Protein AF-A0A976PJI6-F1 (afdb_monomer_lite)

Foldseek 3Di:
DDDDDPPPPPPVLPVVLVVQLVVLLCCVVPPDPVVSCVVPVLCVVVVVQLVVCCVPPVVPDDDPVVVVVVSSVSSSVSSCCSRVNPPDDPDD

pLDDT: mean 74.28, std 16.29, range [38.5, 90.62]

Structure (mmCIF, N/CA/C/O backbone):
data_AF-A0A976PJI6-F1
#
_entry.id   AF-A0A976PJI6-F1
#
loop_
_atom_site.group_PDB
_atom_site.id
_atom_site.type_symbol
_atom_site.label_atom_id
_atom_site.label_alt_id
_atom_site.label_comp_id
_atom_site.label_asym_id
_atom_site.label_entity_id
_atom_site.label_seq_id
_atom_site.pdbx_PDB_ins_code
_atom_site.Cartn_x
_atom_site.Cartn_y
_atom_site.Cartn_z
_atom_site.occupancy
_atom_site.B_iso_or_equiv
_atom_site.auth_seq_id
_atom_site.auth_comp_id
_atom_site.auth_asym_id
_atom_site.auth_atom_id
_atom_site.pdbx_PDB_model_num
ATOM 1 N N . MET A 1 1 ? -45.658 5.475 18.378 1.00 55.47 1 MET A N 1
ATOM 2 C CA . MET A 1 1 ? -44.763 4.316 18.140 1.00 55.47 1 MET A CA 1
ATOM 3 C C . MET A 1 1 ? -44.551 4.187 16.637 1.00 55.47 1 MET A C 1
ATOM 5 O O . MET A 1 1 ? -45.368 4.758 15.934 1.00 55.47 1 MET A O 1
ATOM 9 N N . THR A 1 2 ? -43.491 3.476 16.216 1.00 42.94 2 THR A N 1
ATOM 10 C CA . THR A 1 2 ? -42.961 3.240 14.842 1.00 42.94 2 THR A CA 1
ATOM 11 C C . THR A 1 2 ? -42.269 4.441 14.183 1.00 42.94 2 THR A C 1
ATOM 13 O O . THR A 1 2 ? -42.891 5.483 14.057 1.00 42.94 2 THR A O 1
ATOM 16 N N . GLN A 1 3 ? -41.017 4.405 13.710 1.00 38.50 3 GLN A N 1
ATOM 17 C CA . GLN A 1 3 ? -39.925 3.411 13.608 1.00 38.50 3 GLN A CA 1
ATOM 18 C C . GLN A 1 3 ? -38.701 4.212 13.074 1.00 38.50 3 GLN A C 1
ATOM 20 O O . GLN A 1 3 ? -38.924 5.047 12.199 1.00 38.50 3 GLN A O 1
ATOM 25 N N . PRO A 1 4 ? -37.445 4.029 13.525 1.00 48.34 4 PRO A N 1
ATOM 26 C CA . PRO A 1 4 ? -36.300 4.650 12.852 1.00 48.34 4 PRO A CA 1
ATOM 27 C C . PRO A 1 4 ? -35.879 3.842 11.610 1.00 48.34 4 PRO A C 1
ATOM 29 O O . PRO A 1 4 ? -35.758 2.618 11.656 1.00 48.34 4 PRO A O 1
ATOM 32 N N . THR A 1 5 ? -35.676 4.544 10.498 1.00 45.66 5 THR A N 1
ATOM 33 C CA . THR A 1 5 ? -35.173 4.062 9.203 1.00 45.66 5 THR A CA 1
ATOM 34 C C . THR A 1 5 ? -33.739 3.512 9.337 1.00 45.66 5 THR A C 1
ATOM 36 O O . THR A 1 5 ? -32.913 4.165 9.972 1.00 45.66 5 THR A O 1
ATOM 39 N N . PRO A 1 6 ? -33.378 2.369 8.718 1.00 50.47 6 PRO A N 1
ATOM 40 C CA . PRO A 1 6 ? -32.022 1.804 8.783 1.00 50.47 6 PRO A CA 1
ATOM 41 C C . PRO A 1 6 ? -31.016 2.462 7.813 1.00 50.47 6 PRO A C 1
ATOM 43 O O . PRO A 1 6 ? -29.985 1.881 7.488 1.00 50.47 6 PRO A O 1
ATOM 46 N N . GLU A 1 7 ? -31.283 3.680 7.338 1.00 45.44 7 GLU A N 1
ATOM 47 C CA . GLU A 1 7 ? -30.529 4.297 6.235 1.00 45.44 7 GLU A CA 1
ATOM 48 C C . GLU A 1 7 ? -29.268 5.067 6.678 1.00 45.44 7 GLU A C 1
ATOM 50 O O . GLU A 1 7 ? -28.564 5.644 5.857 1.00 45.44 7 GLU A O 1
ATOM 55 N N . GLN A 1 8 ? -28.933 5.055 7.973 1.00 40.81 8 GLN A N 1
ATOM 56 C CA . GLN A 1 8 ? -27.826 5.849 8.525 1.00 40.81 8 GLN A CA 1
ATOM 57 C C . GLN A 1 8 ? -26.518 5.073 8.768 1.00 40.81 8 GLN A C 1
ATOM 59 O O . GLN A 1 8 ? -25.549 5.654 9.250 1.00 40.81 8 GLN A O 1
ATOM 64 N N . SER A 1 9 ? -26.446 3.782 8.428 1.00 41.31 9 SER A N 1
ATOM 65 C CA . SER A 1 9 ? -25.289 2.936 8.783 1.00 41.31 9 SER A CA 1
ATOM 66 C C . SER A 1 9 ? -24.290 2.661 7.649 1.00 41.31 9 SER A C 1
ATOM 68 O O . SER A 1 9 ? -23.272 2.030 7.906 1.00 41.31 9 SER A O 1
ATOM 70 N N . ALA A 1 10 ? -24.527 3.129 6.416 1.00 44.78 10 ALA A N 1
ATOM 71 C CA . ALA A 1 10 ? -23.648 2.827 5.272 1.00 44.78 10 ALA A CA 1
ATOM 72 C C . ALA A 1 10 ? -22.693 3.969 4.860 1.00 44.78 10 ALA A C 1
ATOM 74 O O . ALA A 1 10 ? -21.655 3.708 4.253 1.00 44.78 10 ALA A O 1
ATOM 75 N N . VAL A 1 11 ? -23.001 5.225 5.208 1.00 43.97 11 VAL A N 1
ATOM 76 C CA . VAL A 1 11 ? -22.178 6.398 4.837 1.00 43.97 11 VAL A CA 1
ATOM 77 C C . VAL A 1 11 ? -20.896 6.481 5.674 1.00 43.97 11 VAL A C 1
ATOM 79 O O . VAL A 1 11 ? -19.819 6.716 5.134 1.00 43.97 11 VAL A O 1
ATOM 82 N N . GLY A 1 12 ? -20.963 6.141 6.966 1.00 47.69 12 GLY A N 1
ATOM 83 C CA . GLY A 1 12 ? -19.792 6.186 7.850 1.00 47.69 12 GLY A CA 1
ATOM 84 C C . GLY A 1 12 ? -18.680 5.194 7.487 1.00 47.69 12 GLY A C 1
ATOM 85 O O . GLY A 1 12 ? -17.520 5.451 7.771 1.00 47.69 12 GLY A O 1
ATOM 86 N N . SER A 1 13 ? -18.994 4.076 6.822 1.00 56.75 13 SER A N 1
ATOM 87 C CA . SER A 1 13 ? -17.999 3.040 6.506 1.00 56.75 13 SER A CA 1
ATOM 88 C C . SER A 1 13 ? -17.170 3.317 5.251 1.00 56.75 13 SER A C 1
ATOM 90 O O . SER A 1 13 ? -16.143 2.669 5.066 1.00 56.75 13 SER A O 1
ATOM 92 N N . THR A 1 14 ? -17.603 4.226 4.373 1.00 64.06 14 THR A N 1
ATOM 93 C CA . THR A 1 14 ? -16.866 4.547 3.136 1.00 64.06 14 THR A CA 1
ATOM 94 C C . THR A 1 14 ? -15.913 5.716 3.354 1.00 64.06 14 THR A C 1
ATOM 96 O O . THR A 1 14 ? -14.755 5.629 2.954 1.00 64.06 14 THR A O 1
ATOM 99 N N . GLU A 1 15 ? -16.358 6.764 4.050 1.00 74.19 15 GLU A N 1
ATOM 100 C CA . GLU A 1 15 ? -15.506 7.897 4.437 1.00 74.19 15 GLU A CA 1
ATOM 101 C C . GLU A 1 15 ? -14.392 7.472 5.403 1.00 74.19 15 GLU A C 1
ATOM 103 O O . GLU A 1 15 ? -13.241 7.856 5.206 1.00 74.19 15 GLU A O 1
ATOM 108 N N . ASP A 1 16 ? -14.690 6.589 6.363 1.00 80.50 16 ASP A N 1
ATOM 109 C CA . ASP A 1 16 ? -13.692 6.015 7.277 1.00 80.50 16 ASP A CA 1
ATOM 110 C C . ASP A 1 16 ? -12.627 5.193 6.527 1.00 80.50 16 ASP A C 1
ATOM 112 O O . ASP A 1 16 ? -11.424 5.373 6.727 1.00 80.50 16 ASP A O 1
ATOM 116 N N . LYS A 1 17 ? -13.048 4.371 5.555 1.00 82.19 17 LYS A N 1
ATOM 117 C CA . LYS A 1 17 ? -12.122 3.648 4.666 1.00 82.19 17 LYS A CA 1
ATOM 118 C C . LYS A 1 17 ? -11.305 4.597 3.798 1.00 82.19 17 LYS A C 1
ATOM 120 O O . LYS A 1 17 ? -10.121 4.356 3.587 1.00 82.19 17 LYS A O 1
ATOM 125 N N . GLN A 1 18 ? -11.896 5.676 3.299 1.00 84.12 18 GLN A N 1
ATOM 126 C CA . GLN A 1 18 ? -11.176 6.653 2.490 1.00 84.12 18 GLN A CA 1
ATOM 127 C C . GLN A 1 18 ? -10.126 7.409 3.297 1.00 84.12 18 GLN A C 1
ATOM 129 O O . GLN A 1 18 ? -9.005 7.583 2.811 1.00 84.12 18 GLN A O 1
ATOM 134 N N . GLN A 1 19 ? -10.449 7.800 4.526 1.00 87.06 19 GLN A N 1
ATOM 135 C CA . GLN A 1 19 ? -9.485 8.410 5.431 1.00 87.06 19 GLN A CA 1
ATOM 136 C C . GLN A 1 19 ? -8.359 7.424 5.760 1.00 87.06 19 GLN A C 1
ATOM 138 O O . GLN A 1 19 ? -7.188 7.743 5.559 1.00 87.06 19 GLN A O 1
ATOM 143 N N . LYS A 1 20 ? -8.705 6.182 6.121 1.00 86.69 20 LYS A N 1
ATOM 144 C CA . LYS A 1 20 ? -7.727 5.121 6.388 1.00 86.69 20 LYS A CA 1
ATOM 145 C C . LYS A 1 20 ? -6.822 4.849 5.184 1.00 86.69 20 LYS A C 1
ATOM 147 O O . LYS A 1 20 ? -5.619 4.674 5.346 1.00 86.69 20 LYS A O 1
ATOM 152 N N . TYR A 1 21 ? -7.373 4.846 3.971 1.00 88.75 21 TYR A N 1
ATOM 153 C CA . TYR A 1 21 ? -6.602 4.718 2.734 1.00 88.75 21 TYR A CA 1
ATOM 154 C C . TYR A 1 21 ? -5.579 5.840 2.576 1.00 88.75 21 TYR A C 1
ATOM 156 O O . TYR A 1 21 ? -4.430 5.555 2.246 1.00 88.75 21 TYR A O 1
ATOM 164 N N . GLN A 1 22 ? -5.969 7.094 2.814 1.00 89.06 22 GLN A N 1
ATOM 165 C CA . GLN A 1 22 ? -5.046 8.223 2.700 1.00 89.06 22 GLN A CA 1
ATOM 166 C C . GLN A 1 22 ? -3.945 8.165 3.759 1.00 89.06 22 GLN A C 1
ATOM 168 O O . GLN A 1 22 ? -2.783 8.336 3.408 1.00 89.06 22 GLN A O 1
ATOM 173 N N . GLU A 1 23 ? -4.285 7.862 5.013 1.00 90.62 23 GLU A N 1
ATOM 174 C CA . GLU A 1 23 ? -3.303 7.744 6.098 1.00 90.62 23 GLU A CA 1
ATOM 175 C C . GLU A 1 23 ? -2.299 6.612 5.843 1.00 90.62 23 GLU A C 1
ATOM 177 O O . GLU A 1 23 ? -1.088 6.798 5.971 1.00 90.62 23 GLU A O 1
ATOM 182 N N . LEU A 1 24 ? -2.786 5.444 5.414 1.00 90.44 24 LEU A N 1
ATOM 183 C CA . LEU A 1 24 ? -1.929 4.309 5.076 1.00 90.44 24 LEU A CA 1
ATOM 184 C C . LEU A 1 24 ? -1.066 4.590 3.850 1.00 90.44 24 LEU A C 1
ATOM 186 O O . LEU A 1 24 ? 0.094 4.195 3.838 1.00 90.44 24 LEU A O 1
ATOM 190 N N . LEU A 1 25 ? -1.608 5.254 2.826 1.00 89.50 25 LEU A N 1
ATOM 191 C CA . LEU A 1 25 ? -0.858 5.604 1.623 1.00 89.50 25 LEU A CA 1
ATOM 192 C C . LEU A 1 25 ? 0.238 6.623 1.930 1.00 89.50 25 LEU A C 1
ATOM 194 O O . LEU A 1 25 ? 1.365 6.447 1.471 1.00 89.50 25 LEU A O 1
ATOM 198 N N . ASP A 1 26 ? -0.081 7.654 2.709 1.00 90.19 26 ASP A N 1
ATOM 199 C CA . ASP A 1 26 ? 0.885 8.660 3.139 1.00 90.19 26 ASP A CA 1
ATOM 200 C C . ASP A 1 26 ? 2.019 8.017 3.938 1.00 90.19 26 ASP A C 1
ATOM 202 O O . ASP A 1 26 ? 3.183 8.142 3.558 1.00 90.19 26 ASP A O 1
ATOM 206 N N . SER A 1 27 ? 1.686 7.224 4.961 1.00 89.19 27 SER A N 1
ATOM 207 C CA . SER A 1 27 ? 2.698 6.534 5.763 1.00 89.19 27 SER A CA 1
ATOM 208 C C . SER A 1 27 ? 3.512 5.550 4.917 1.00 89.19 27 SER A C 1
ATOM 210 O O . SER A 1 27 ? 4.733 5.489 5.020 1.00 89.19 27 SER A O 1
ATOM 212 N N . PHE A 1 28 ? 2.873 4.833 3.993 1.00 88.31 28 PHE A N 1
ATOM 213 C CA . PHE A 1 28 ? 3.560 3.895 3.111 1.00 88.31 28 PHE A CA 1
ATOM 214 C C . PHE A 1 28 ? 4.585 4.563 2.181 1.00 88.31 28 PHE A C 1
ATOM 216 O O . PHE A 1 28 ? 5.640 3.979 1.923 1.00 88.31 28 PHE A O 1
ATOM 223 N N . MET A 1 29 ? 4.287 5.767 1.676 1.00 86.06 29 MET A N 1
ATOM 224 C CA . MET A 1 29 ? 5.154 6.487 0.736 1.00 86.06 29 MET A CA 1
ATOM 225 C C . MET A 1 29 ? 6.173 7.415 1.412 1.00 86.06 29 MET A C 1
ATOM 227 O O . MET A 1 29 ? 7.256 7.601 0.857 1.00 86.06 29 MET A O 1
ATOM 231 N N . ASN A 1 30 ? 5.836 8.002 2.565 1.00 87.12 30 ASN A N 1
ATOM 232 C CA . ASN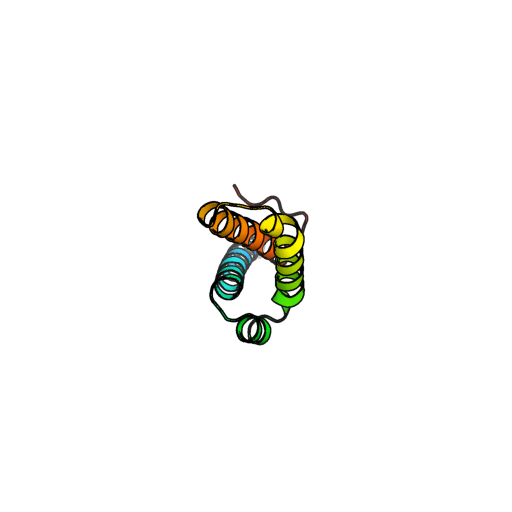 A 1 30 ? 6.622 9.061 3.206 1.00 87.12 30 ASN A CA 1
ATOM 233 C C . ASN A 1 30 ? 7.336 8.626 4.497 1.00 87.12 30 ASN A C 1
ATOM 235 O O . ASN A 1 30 ? 8.409 9.159 4.790 1.00 87.12 30 ASN A O 1
ATOM 239 N N . ASP A 1 31 ? 6.793 7.685 5.281 1.00 86.06 31 ASP A N 1
ATOM 240 C CA . ASP A 1 31 ? 7.482 7.186 6.479 1.00 86.06 31 ASP A CA 1
ATOM 241 C C . ASP A 1 31 ? 8.560 6.147 6.107 1.00 86.06 31 ASP A C 1
ATOM 243 O O . ASP A 1 31 ? 8.468 5.396 5.132 1.00 86.06 31 ASP A O 1
ATOM 247 N N . GLU A 1 32 ? 9.593 6.044 6.949 1.00 87.12 32 GLU A N 1
ATOM 248 C CA . GLU A 1 32 ? 10.521 4.915 6.883 1.00 87.12 32 GLU A CA 1
ATOM 249 C C . GLU A 1 32 ? 9.761 3.609 7.160 1.00 87.12 32 GLU A C 1
ATOM 251 O O . GLU A 1 32 ? 8.993 3.536 8.121 1.00 87.12 32 GLU A O 1
ATOM 256 N N . LYS A 1 33 ? 10.022 2.553 6.374 1.00 85.06 33 LYS A N 1
ATOM 257 C CA . LYS A 1 33 ? 9.350 1.244 6.475 1.00 85.06 33 LYS A CA 1
ATOM 258 C C . LYS A 1 33 ? 9.172 0.757 7.916 1.00 85.06 33 LYS A C 1
ATOM 260 O O . LYS A 1 33 ? 8.091 0.298 8.259 1.00 85.06 33 LYS A O 1
ATOM 265 N N . ASN A 1 34 ? 10.192 0.857 8.771 1.00 87.31 34 ASN A N 1
ATOM 266 C CA . ASN A 1 34 ? 10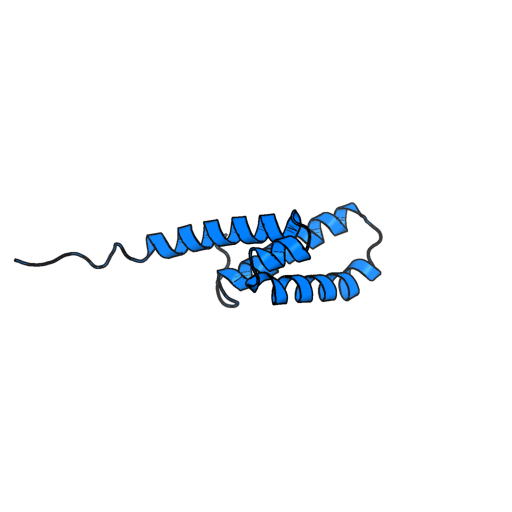.070 0.426 10.168 1.00 87.31 34 ASN A CA 1
ATOM 267 C C . ASN A 1 34 ? 9.035 1.255 10.939 1.00 87.31 34 ASN A C 1
ATOM 269 O O . ASN A 1 34 ? 8.147 0.679 11.557 1.00 87.31 34 ASN A O 1
ATOM 273 N N . LYS A 1 35 ? 9.081 2.587 10.821 1.00 89.44 35 LYS A N 1
ATOM 274 C CA . LYS A 1 35 ? 8.138 3.503 11.483 1.00 89.44 35 LYS A CA 1
ATOM 275 C C . LYS A 1 35 ? 6.709 3.328 10.976 1.00 89.44 35 LYS A C 1
ATOM 277 O O . LYS A 1 35 ? 5.770 3.319 11.770 1.00 89.44 35 LYS A O 1
ATOM 282 N N . ALA A 1 36 ? 6.544 3.151 9.667 1.00 88.06 36 ALA A N 1
ATOM 283 C CA . ALA A 1 36 ? 5.247 2.872 9.061 1.00 88.06 36 ALA A CA 1
ATOM 284 C C . ALA A 1 36 ? 4.671 1.538 9.556 1.00 88.06 36 ALA A C 1
ATOM 286 O O . ALA A 1 36 ? 3.488 1.449 9.864 1.00 88.06 36 ALA A O 1
ATOM 287 N N . LEU A 1 37 ? 5.509 0.503 9.688 1.00 88.31 37 LEU A N 1
ATOM 288 C CA . LEU A 1 37 ? 5.112 -0.812 10.196 1.00 88.31 37 LEU A CA 1
ATOM 289 C C . LEU A 1 37 ? 4.842 -0.839 11.706 1.00 88.31 37 LEU A C 1
ATOM 291 O O . LEU A 1 37 ? 4.070 -1.686 12.155 1.00 88.31 37 LEU A O 1
ATOM 295 N N . GLU A 1 38 ? 5.468 0.048 12.480 1.00 90.12 38 GLU A N 1
ATOM 296 C CA . GLU A 1 38 ? 5.162 0.246 13.900 1.00 90.12 38 GLU A CA 1
ATOM 297 C C . GLU A 1 38 ? 3.794 0.908 14.092 1.00 90.12 38 GLU A C 1
ATOM 299 O O . GLU A 1 38 ? 3.009 0.447 14.920 1.00 90.12 38 GLU A O 1
ATOM 304 N N . LYS A 1 39 ? 3.481 1.945 13.302 1.00 87.19 39 LYS A N 1
ATOM 305 C CA . LYS A 1 39 ? 2.168 2.615 13.322 1.00 87.19 39 LYS A CA 1
ATOM 306 C C . LYS A 1 39 ? 1.064 1.733 12.731 1.00 87.19 39 LYS A C 1
ATOM 308 O O . LYS A 1 39 ? -0.024 1.636 13.292 1.00 87.19 39 LYS A O 1
ATOM 313 N N . TYR A 1 40 ? 1.356 1.075 11.612 1.00 89.31 40 TYR A N 1
ATOM 314 C CA . TYR A 1 40 ? 0.406 0.309 10.811 1.00 89.31 40 TYR A CA 1
ATOM 315 C C . TYR A 1 40 ? 1.004 -1.053 10.424 1.00 89.31 40 TYR A C 1
ATOM 317 O O . TYR A 1 40 ? 1.478 -1.255 9.300 1.00 89.31 40 TYR A O 1
ATOM 325 N N . PRO A 1 41 ? 0.953 -2.054 11.320 1.00 88.38 41 PRO A N 1
ATOM 326 C CA . PRO A 1 41 ? 1.472 -3.392 11.030 1.00 88.38 41 PRO A CA 1
ATOM 327 C C . PRO A 1 41 ? 0.734 -4.094 9.875 1.00 88.38 41 PRO A C 1
ATOM 329 O O . PRO A 1 41 ? 1.258 -5.048 9.298 1.00 88.38 41 PRO A O 1
ATOM 332 N N . GLU A 1 42 ? -0.451 -3.611 9.489 1.00 85.88 42 GLU A N 1
ATOM 333 C CA . GLU A 1 42 ? -1.186 -4.053 8.297 1.00 85.88 42 GLU A CA 1
ATOM 334 C C . GLU A 1 42 ? -0.486 -3.704 6.970 1.00 85.88 4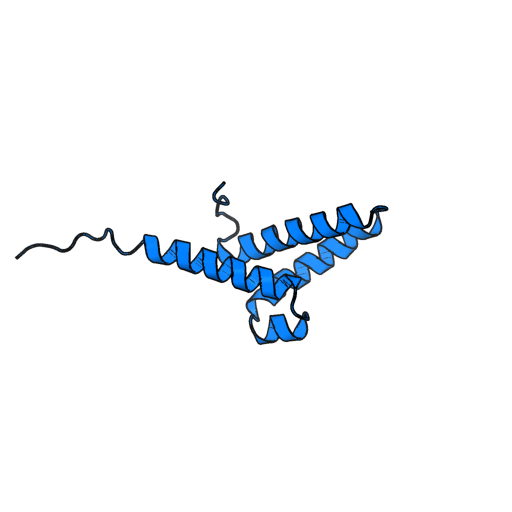2 GLU A C 1
ATOM 336 O O . GLU A 1 42 ? -0.753 -4.341 5.954 1.00 85.88 42 GLU A O 1
ATOM 341 N N . LEU A 1 43 ? 0.490 -2.786 6.975 1.00 88.75 43 LEU A N 1
ATOM 342 C CA . LEU A 1 43 ? 1.315 -2.467 5.806 1.00 88.75 43 LEU A CA 1
ATOM 343 C C . LEU A 1 43 ? 2.376 -3.539 5.496 1.00 88.75 43 LEU A C 1
ATOM 345 O O . LEU A 1 43 ? 3.028 -3.478 4.455 1.00 88.75 43 LEU A O 1
ATOM 349 N N . ARG A 1 44 ? 2.571 -4.559 6.344 1.00 87.62 44 ARG A N 1
ATOM 350 C CA . ARG A 1 44 ? 3.535 -5.656 6.086 1.00 87.62 44 ARG A CA 1
ATOM 351 C C . ARG A 1 44 ? 3.375 -6.312 4.709 1.00 87.62 44 ARG A C 1
ATOM 353 O O . ARG A 1 44 ? 4.363 -6.359 3.969 1.00 87.62 44 ARG A O 1
ATOM 360 N N . PRO A 1 45 ? 2.187 -6.829 4.332 1.00 85.62 45 PRO A N 1
ATOM 361 C CA . PRO A 1 45 ? 1.966 -7.357 2.989 1.00 85.62 45 PRO A CA 1
ATOM 362 C C . PRO A 1 45 ? 2.178 -6.297 1.904 1.00 85.62 45 PRO A C 1
ATOM 364 O O . PRO A 1 45 ? 2.667 -6.639 0.828 1.00 85.62 45 PRO A O 1
ATOM 367 N N . ALA A 1 46 ? 1.884 -5.025 2.196 1.00 87.12 46 ALA A N 1
ATOM 368 C CA . ALA A 1 46 ? 2.057 -3.936 1.249 1.00 87.12 46 ALA A CA 1
ATOM 369 C C . ALA A 1 46 ? 3.529 -3.696 0.892 1.00 87.12 46 ALA A C 1
ATOM 371 O O . ALA A 1 46 ? 3.891 -3.673 -0.285 1.00 87.12 46 ALA A O 1
ATOM 372 N N . TYR A 1 47 ? 4.402 -3.630 1.899 1.00 85.75 47 TYR A N 1
ATOM 373 C CA . TYR A 1 47 ? 5.843 -3.472 1.686 1.00 85.75 47 TYR A CA 1
ATOM 374 C C . TYR A 1 47 ? 6.442 -4.671 0.958 1.00 85.75 47 TYR A C 1
ATOM 376 O O . TYR A 1 47 ? 7.272 -4.501 0.069 1.00 85.75 47 TYR A O 1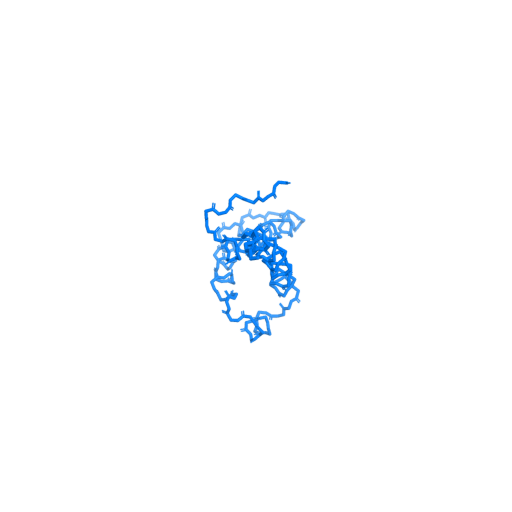
ATOM 384 N N . LYS A 1 48 ? 5.975 -5.885 1.270 1.00 86.50 48 LYS A N 1
ATOM 385 C CA . LYS A 1 48 ? 6.415 -7.093 0.567 1.00 86.50 48 LYS A CA 1
ATOM 386 C C . LYS A 1 48 ? 6.006 -7.074 -0.910 1.00 86.50 48 LYS A C 1
ATOM 388 O O . LYS A 1 48 ? 6.795 -7.465 -1.766 1.00 86.50 48 LYS A O 1
ATOM 393 N N . ALA A 1 49 ? 4.790 -6.620 -1.217 1.00 84.69 49 ALA A N 1
AT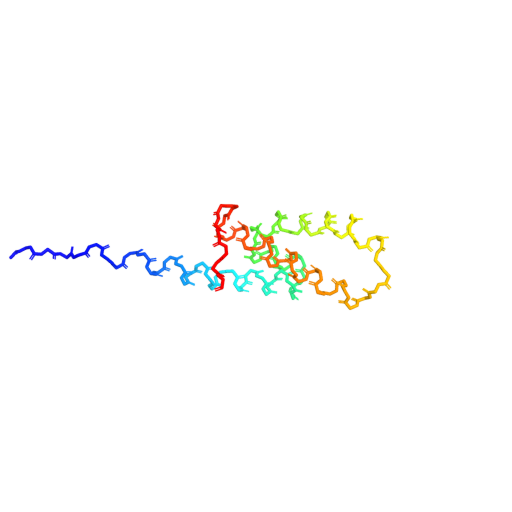OM 394 C CA . ALA A 1 49 ? 4.320 -6.473 -2.591 1.00 84.69 49 ALA A CA 1
ATOM 395 C C . ALA A 1 49 ? 5.115 -5.403 -3.353 1.00 84.69 49 ALA A C 1
ATOM 397 O O . ALA A 1 49 ? 5.486 -5.639 -4.503 1.00 84.69 49 ALA A O 1
ATOM 398 N N . GLN A 1 50 ? 5.444 -4.278 -2.709 1.00 83.44 50 GLN A N 1
ATOM 399 C CA . GLN A 1 50 ? 6.328 -3.274 -3.297 1.00 83.44 50 GLN A CA 1
ATOM 400 C C . GLN A 1 50 ? 7.714 -3.851 -3.588 1.00 83.44 50 GLN A C 1
ATOM 402 O O . GLN A 1 50 ? 8.165 -3.715 -4.715 1.00 83.44 50 GLN A O 1
ATOM 407 N N . GLU A 1 51 ? 8.362 -4.547 -2.650 1.00 83.38 51 GLU A N 1
ATOM 408 C CA . GLU A 1 51 ? 9.693 -5.137 -2.879 1.00 83.38 51 GLU A CA 1
ATOM 409 C C . GLU A 1 51 ? 9.710 -6.079 -4.093 1.00 83.38 51 GLU A C 1
ATOM 411 O O . GLU A 1 51 ? 10.620 -6.022 -4.919 1.00 83.38 51 GLU A O 1
ATOM 416 N N . VAL A 1 52 ? 8.671 -6.904 -4.254 1.00 82.88 52 VAL A N 1
ATOM 417 C CA . VAL A 1 52 ? 8.506 -7.751 -5.445 1.00 82.88 52 VAL A CA 1
ATOM 418 C C . VAL A 1 52 ? 8.369 -6.886 -6.700 1.00 82.88 52 VAL A C 1
ATOM 420 O O . VAL A 1 52 ? 9.090 -7.102 -7.673 1.00 82.88 52 VAL A O 1
ATOM 423 N N . TYR A 1 53 ? 7.505 -5.871 -6.690 1.00 76.06 53 TYR A N 1
ATOM 424 C CA . TYR A 1 53 ? 7.378 -4.943 -7.816 1.00 76.06 53 TYR A CA 1
ATOM 425 C C . TYR A 1 53 ? 8.703 -4.249 -8.152 1.00 76.06 53 TYR A C 1
ATOM 427 O O . TYR A 1 53 ? 9.052 -4.155 -9.327 1.00 76.06 53 TYR A O 1
ATOM 435 N N . GLU A 1 54 ? 9.474 -3.819 -7.154 1.00 74.00 54 GLU A N 1
ATOM 436 C CA . GLU A 1 54 ? 10.772 -3.177 -7.358 1.00 74.00 54 GLU A CA 1
ATOM 437 C C . GLU A 1 54 ? 11.763 -4.120 -8.051 1.00 74.00 54 GLU A C 1
ATOM 439 O O . GLU A 1 54 ? 12.402 -3.743 -9.035 1.00 74.00 54 GLU A O 1
ATOM 444 N N . ILE A 1 55 ? 11.825 -5.377 -7.612 1.00 73.44 55 ILE A N 1
ATOM 445 C CA . ILE A 1 55 ? 12.722 -6.389 -8.183 1.00 73.44 55 ILE A CA 1
ATOM 446 C C . ILE A 1 55 ? 12.339 -6.745 -9.628 1.00 73.44 55 ILE A C 1
ATOM 448 O O . ILE A 1 55 ? 13.230 -6.902 -10.466 1.00 73.44 55 ILE A O 1
ATOM 452 N N . TYR A 1 56 ? 11.045 -6.882 -9.933 1.00 68.06 56 TYR A N 1
ATOM 453 C CA . TYR A 1 56 ? 10.580 -7.340 -11.249 1.00 68.06 56 TYR A CA 1
ATOM 454 C C . TYR A 1 56 ? 10.412 -6.214 -12.277 1.00 68.06 56 TYR A C 1
ATOM 456 O O . TYR A 1 56 ? 10.671 -6.440 -13.457 1.00 68.06 56 TYR A O 1
ATOM 464 N N . PHE A 1 57 ? 9.992 -5.016 -11.860 1.00 64.38 57 PHE A N 1
ATOM 465 C CA . PHE A 1 57 ? 9.685 -3.913 -12.779 1.00 64.38 57 PHE A CA 1
ATOM 466 C C . PHE A 1 57 ? 10.777 -2.842 -12.842 1.00 64.38 57 PHE A C 1
ATOM 468 O O . PHE A 1 57 ? 11.025 -2.311 -13.923 1.00 64.38 57 PHE A O 1
ATOM 475 N N . LEU A 1 58 ? 11.459 -2.521 -11.736 1.00 64.06 58 LEU A N 1
ATOM 476 C CA . LEU A 1 58 ? 12.443 -1.425 -11.742 1.00 64.06 58 LEU A CA 1
ATOM 477 C C . LEU A 1 58 ? 13.808 -1.864 -12.272 1.00 64.06 58 LEU A C 1
ATOM 479 O O . LEU A 1 58 ? 14.541 -1.047 -12.819 1.00 64.06 58 LEU A O 1
ATOM 483 N N . LYS A 1 59 ? 14.136 -3.160 -12.194 1.00 60.81 59 LYS A N 1
ATOM 484 C CA . LYS A 1 59 ? 15.426 -3.699 -12.659 1.00 60.81 59 LYS A CA 1
ATOM 485 C C . LYS A 1 59 ? 15.652 -3.558 -14.177 1.00 60.81 59 LYS A C 1
ATOM 487 O O . LYS A 1 59 ? 16.773 -3.753 -14.636 1.00 60.81 59 LYS A O 1
ATOM 492 N N . GLY A 1 60 ? 14.612 -3.215 -14.947 1.00 58.06 60 GLY A N 1
ATOM 493 C CA . GLY A 1 60 ? 14.679 -2.979 -16.396 1.00 58.06 60 GLY A CA 1
ATOM 494 C C . GLY A 1 60 ? 14.369 -1.547 -16.844 1.00 58.06 60 GLY A C 1
ATOM 495 O O . GLY A 1 60 ? 14.403 -1.274 -18.043 1.00 58.06 60 GLY A O 1
ATOM 496 N N . ALA A 1 61 ? 14.046 -0.633 -15.929 1.00 60.69 61 ALA A N 1
ATOM 497 C CA . ALA A 1 61 ? 13.583 0.697 -16.298 1.00 60.69 61 ALA A CA 1
ATOM 498 C C . ALA A 1 61 ? 14.728 1.717 -16.322 1.00 60.69 61 ALA A C 1
ATOM 500 O O . ALA A 1 61 ? 15.497 1.842 -15.373 1.00 60.69 61 ALA A O 1
ATOM 501 N N . ARG A 1 62 ? 14.830 2.445 -17.438 1.00 58.84 62 ARG A N 1
ATOM 502 C CA . ARG A 1 62 ? 15.903 3.411 -17.725 1.00 58.84 62 ARG A CA 1
ATOM 503 C C . ARG A 1 62 ? 15.614 4.838 -17.246 1.00 58.84 62 ARG A C 1
ATOM 505 O O . ARG A 1 62 ? 16.519 5.658 -17.310 1.00 58.84 62 ARG A O 1
ATOM 512 N N . ASP A 1 63 ? 14.381 5.128 -16.826 1.00 71.62 63 ASP A N 1
ATOM 513 C CA . ASP A 1 63 ? 13.880 6.496 -16.659 1.00 71.62 63 ASP A CA 1
ATOM 514 C C . ASP A 1 63 ? 13.349 6.740 -15.241 1.00 71.62 63 ASP A C 1
ATOM 516 O O . ASP A 1 63 ? 12.330 6.173 -14.843 1.00 71.62 63 ASP A O 1
ATOM 520 N N . GLU A 1 64 ? 14.058 7.566 -14.471 1.00 68.56 64 GLU A N 1
ATOM 521 C CA . GLU A 1 64 ? 13.796 7.816 -13.047 1.00 68.56 64 GLU A CA 1
ATOM 522 C C . GLU A 1 64 ? 12.413 8.435 -12.791 1.00 68.56 64 GLU A C 1
ATOM 524 O O . GLU A 1 64 ? 11.777 8.126 -11.782 1.00 68.56 64 GLU A O 1
ATOM 529 N N . VAL A 1 65 ? 11.898 9.242 -13.726 1.00 71.38 65 VAL A N 1
ATOM 530 C CA . VAL A 1 65 ? 10.581 9.890 -13.605 1.00 71.38 65 VAL A CA 1
ATOM 531 C C . VAL A 1 65 ? 9.464 8.852 -13.696 1.00 71.38 65 VAL A C 1
ATOM 533 O O . VAL A 1 65 ? 8.565 8.816 -12.850 1.00 71.38 65 VAL A O 1
ATOM 536 N N . GLY A 1 66 ? 9.569 7.933 -14.660 1.00 69.19 66 GLY A N 1
ATOM 537 C CA . GLY A 1 66 ? 8.628 6.823 -14.807 1.00 69.19 66 GLY A CA 1
ATOM 538 C C . GLY A 1 66 ? 8.618 5.884 -13.597 1.00 69.19 66 GLY A C 1
ATOM 539 O O . GLY A 1 66 ? 7.579 5.300 -13.280 1.00 69.19 66 GLY A O 1
ATOM 540 N N . LEU A 1 67 ? 9.739 5.770 -12.873 1.00 74.62 67 LEU A N 1
ATOM 541 C CA . LEU A 1 67 ? 9.809 4.959 -11.655 1.00 74.62 67 LEU A CA 1
ATOM 542 C C . LEU A 1 67 ? 9.049 5.566 -10.490 1.00 74.62 67 LEU A C 1
ATOM 544 O O . LEU A 1 67 ? 8.392 4.827 -9.758 1.00 74.62 67 LEU A O 1
ATOM 548 N N . VAL A 1 68 ? 9.107 6.884 -10.320 1.00 76.94 68 VAL A N 1
ATOM 549 C CA . VAL A 1 68 ? 8.372 7.570 -9.250 1.00 76.94 68 VAL A CA 1
ATOM 550 C C . VAL A 1 68 ? 6.865 7.439 -9.474 1.00 76.94 68 VAL A C 1
ATOM 552 O O . VAL A 1 68 ? 6.133 7.070 -8.553 1.00 76.94 68 VAL A O 1
ATOM 555 N N . GLU A 1 69 ? 6.395 7.645 -10.706 1.00 80.62 69 GLU A N 1
ATOM 556 C CA . GLU A 1 69 ? 4.980 7.456 -11.045 1.00 80.62 69 GLU A CA 1
ATOM 557 C C . GLU A 1 69 ? 4.527 6.003 -10.887 1.00 80.62 69 GLU A C 1
ATOM 559 O O . GLU A 1 69 ? 3.441 5.739 -10.362 1.00 80.62 69 GLU A O 1
ATOM 564 N N . LEU A 1 70 ? 5.354 5.044 -11.313 1.00 78.81 70 LEU A N 1
ATOM 565 C CA . LEU A 1 70 ? 5.038 3.626 -11.172 1.00 78.81 70 LEU A CA 1
ATOM 566 C C . LEU A 1 70 ? 4.972 3.218 -9.698 1.00 78.81 70 LEU A C 1
ATOM 568 O O . LEU A 1 70 ? 4.015 2.552 -9.303 1.00 78.81 70 LEU A O 1
ATOM 572 N N . LYS A 1 71 ? 5.932 3.660 -8.875 1.00 80.94 71 LYS A N 1
ATOM 573 C CA . LYS A 1 71 ? 5.926 3.436 -7.422 1.00 80.94 71 LYS A CA 1
ATOM 574 C C . LYS A 1 71 ? 4.647 3.967 -6.788 1.00 80.94 71 LYS A C 1
ATOM 576 O O . LYS A 1 71 ? 4.011 3.240 -6.028 1.00 80.94 71 LYS A O 1
ATOM 581 N N . ARG A 1 72 ? 4.225 5.180 -7.154 1.00 84.81 72 ARG A N 1
ATOM 582 C CA . ARG A 1 72 ? 2.972 5.770 -6.668 1.00 84.81 72 ARG A CA 1
ATOM 583 C C . ARG A 1 72 ? 1.753 4.941 -7.065 1.00 84.81 72 ARG A C 1
ATOM 585 O O . ARG A 1 72 ? 0.985 4.548 -6.195 1.00 84.81 72 ARG A O 1
ATOM 592 N N . LYS A 1 73 ? 1.610 4.577 -8.343 1.00 84.62 73 LYS A N 1
ATOM 593 C CA . LYS A 1 73 ? 0.470 3.765 -8.814 1.00 84.62 73 LYS A CA 1
ATOM 594 C C . LYS A 1 73 ? 0.407 2.389 -8.153 1.00 84.62 73 LYS A C 1
ATOM 596 O O . LYS A 1 73 ? -0.683 1.882 -7.874 1.00 84.62 73 LYS A O 1
ATOM 601 N N . VAL A 1 74 ? 1.565 1.773 -7.927 1.00 84.62 74 VAL A N 1
ATOM 602 C CA . VAL A 1 74 ? 1.685 0.486 -7.234 1.00 84.62 74 VAL A CA 1
ATOM 603 C C . VAL A 1 74 ? 1.286 0.638 -5.768 1.00 84.62 74 VAL A C 1
ATOM 605 O O . VAL A 1 74 ? 0.452 -0.136 -5.305 1.00 84.62 74 VAL A O 1
ATOM 608 N N . ALA A 1 75 ? 1.782 1.663 -5.072 1.00 87.31 75 ALA A N 1
ATOM 609 C CA . ALA A 1 75 ? 1.386 1.983 -3.703 1.00 87.31 75 ALA A CA 1
ATOM 610 C C . ALA A 1 75 ? -0.131 2.194 -3.584 1.00 87.31 75 ALA A C 1
ATOM 612 O O . ALA A 1 75 ? -0.792 1.487 -2.829 1.00 87.31 75 ALA A O 1
ATOM 613 N N . GLU A 1 76 ? -0.716 3.061 -4.413 1.00 89.31 76 GLU A N 1
ATOM 614 C CA . GLU A 1 76 ? -2.166 3.299 -4.454 1.00 89.31 76 GLU A CA 1
ATOM 615 C C . GLU A 1 76 ? -2.959 2.006 -4.684 1.00 89.31 76 GLU A C 1
ATOM 617 O O . GLU A 1 76 ? -4.062 1.830 -4.171 1.00 89.31 76 GLU A O 1
ATOM 622 N N . ARG A 1 77 ? -2.413 1.068 -5.469 1.00 87.38 77 ARG A N 1
ATOM 623 C CA . ARG A 1 77 ? -3.053 -0.231 -5.706 1.00 87.38 77 ARG A CA 1
ATOM 624 C C . ARG A 1 77 ? -2.971 -1.159 -4.527 1.00 87.38 77 ARG A C 1
ATOM 626 O O . ARG A 1 77 ? -3.986 -1.743 -4.181 1.00 87.38 77 ARG A O 1
ATOM 633 N N . ILE A 1 78 ? -1.803 -1.280 -3.932 1.00 87.94 78 ILE A N 1
ATOM 634 C CA . ILE A 1 78 ? -1.579 -2.154 -2.794 1.00 87.94 78 ILE A CA 1
ATOM 635 C C . ILE A 1 78 ? -2.400 -1.680 -1.589 1.00 87.94 78 ILE A C 1
ATOM 637 O O . ILE A 1 78 ? -3.100 -2.481 -0.977 1.00 87.94 78 ILE A O 1
ATOM 641 N N . ILE A 1 79 ? -2.362 -0.382 -1.279 1.00 88.31 79 ILE A N 1
ATOM 642 C CA . ILE A 1 79 ? -3.121 0.193 -0.162 1.00 88.31 79 ILE A CA 1
ATOM 643 C C . ILE A 1 79 ? -4.622 0.176 -0.457 1.00 88.31 79 ILE A C 1
ATOM 645 O O . ILE A 1 79 ? -5.424 -0.114 0.427 1.00 88.31 79 ILE A O 1
ATOM 649 N N . GLY A 1 80 ? -5.017 0.408 -1.712 1.00 86.62 80 GLY A N 1
ATOM 650 C CA . GLY A 1 80 ? -6.412 0.290 -2.129 1.00 86.62 80 GLY A CA 1
ATOM 651 C C . GLY A 1 80 ? -6.956 -1.125 -1.924 1.00 86.62 80 GLY A C 1
ATOM 652 O O . GLY A 1 80 ? -8.031 -1.290 -1.357 1.00 86.62 80 GLY A O 1
ATOM 653 N N . ASP A 1 81 ? -6.187 -2.142 -2.314 1.00 86.62 81 ASP A N 1
ATOM 654 C CA . ASP A 1 81 ? -6.532 -3.555 -2.111 1.00 86.62 81 ASP A CA 1
ATOM 655 C C . ASP A 1 81 ? -6.604 -3.910 -0.618 1.00 86.62 81 ASP A C 1
ATOM 657 O O . ASP A 1 81 ? -7.501 -4.634 -0.195 1.00 86.62 81 ASP A O 1
ATOM 661 N N . LEU A 1 82 ? -5.705 -3.346 0.196 1.00 84.94 82 LEU A N 1
ATOM 662 C CA . LEU A 1 82 ? -5.668 -3.556 1.645 1.00 84.94 82 LEU A CA 1
ATOM 663 C C . LEU A 1 82 ? -6.904 -2.981 2.355 1.00 84.94 82 LEU A C 1
ATOM 665 O O . LEU A 1 82 ? -7.456 -3.622 3.245 1.00 84.94 82 LEU A O 1
ATOM 669 N N . VAL A 1 83 ? -7.336 -1.779 1.969 1.00 85.69 83 VAL A N 1
ATOM 670 C CA . VAL A 1 83 ? -8.399 -1.037 2.667 1.00 85.69 83 VAL A CA 1
ATOM 671 C C . VAL A 1 83 ? -9.788 -1.372 2.142 1.00 85.69 83 VAL A C 1
ATOM 673 O O . VAL A 1 83 ? -10.736 -1.529 2.915 1.00 85.69 83 VAL A O 1
ATOM 676 N N . TYR A 1 84 ? -9.925 -1.487 0.825 1.00 82.06 84 TYR A N 1
ATOM 677 C CA . TYR A 1 84 ? -11.209 -1.746 0.187 1.00 82.06 84 TYR A CA 1
ATOM 678 C C . TYR A 1 84 ? -11.415 -3.232 -0.131 1.00 82.06 84 TYR A C 1
ATOM 680 O O . TYR A 1 84 ? -12.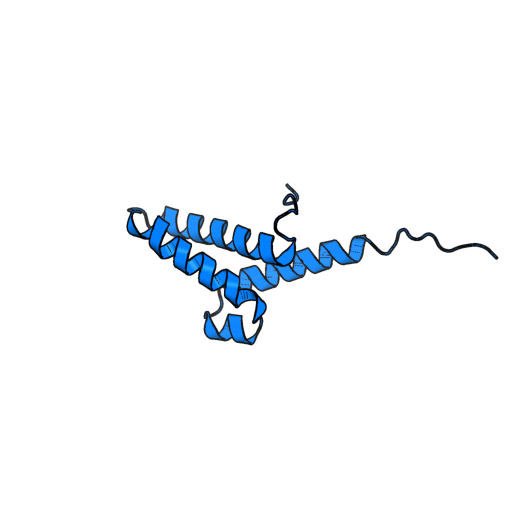548 -3.655 -0.357 1.00 82.06 84 TYR A O 1
ATOM 688 N N . GLY A 1 85 ? -10.364 -4.048 -0.084 1.00 75.31 85 GLY A N 1
ATOM 689 C CA . GLY A 1 85 ? -10.413 -5.449 -0.481 1.00 75.31 85 GLY A CA 1
ATOM 690 C C . GLY A 1 85 ? -10.251 -5.631 -1.991 1.00 75.31 85 GLY A C 1
ATOM 691 O O . GLY A 1 85 ? -10.572 -4.754 -2.793 1.00 75.31 85 GLY A O 1
ATOM 692 N N . LYS A 1 86 ? -9.790 -6.825 -2.368 1.00 62.44 86 LYS A N 1
ATOM 693 C CA . LYS A 1 86 ? -9.443 -7.243 -3.738 1.00 62.44 86 LYS A CA 1
ATOM 694 C C . LYS A 1 86 ? -10.595 -7.186 -4.759 1.00 62.44 86 LYS A C 1
ATOM 696 O O . LYS A 1 86 ? -10.346 -7.187 -5.962 1.00 62.44 86 LYS A O 1
ATOM 701 N N . ASP A 1 87 ? -11.832 -7.094 -4.268 1.00 53.78 87 ASP A N 1
ATOM 702 C CA . ASP A 1 87 ? -13.081 -7.025 -5.042 1.00 53.78 87 ASP A CA 1
ATOM 703 C C . ASP A 1 87 ? -13.705 -5.621 -5.101 1.00 53.78 87 ASP A C 1
ATOM 705 O O . ASP A 1 87 ? -14.687 -5.403 -5.813 1.00 53.78 87 ASP A O 1
ATOM 709 N N . SER A 1 88 ? -13.155 -4.638 -4.384 1.00 48.41 88 SER A N 1
ATOM 710 C CA . SER A 1 88 ? -13.698 -3.286 -4.447 1.00 48.41 88 SER A CA 1
ATOM 711 C C . SER A 1 88 ? -13.221 -2.582 -5.707 1.00 48.41 88 SER A C 1
ATOM 713 O O . SER A 1 88 ? -12.075 -2.146 -5.831 1.00 48.41 88 SER A O 1
ATOM 715 N N . VAL A 1 89 ? -14.148 -2.449 -6.650 1.00 46.75 89 VAL A N 1
ATOM 716 C CA . VAL A 1 89 ? -14.080 -1.487 -7.748 1.00 46.75 89 VAL A CA 1
ATOM 717 C C . VAL A 1 89 ? -13.705 -0.132 -7.145 1.00 46.75 89 VAL A C 1
ATOM 719 O O . VAL A 1 89 ? -14.478 0.433 -6.373 1.00 46.75 89 VAL A O 1
ATOM 722 N N . ARG A 1 90 ? -12.500 0.372 -7.450 1.00 48.81 90 ARG A N 1
ATOM 723 C CA . ARG A 1 90 ? -12.103 1.724 -7.035 1.00 48.81 90 ARG A CA 1
ATOM 724 C C . ARG A 1 90 ? -13.193 2.698 -7.497 1.00 48.81 90 ARG A C 1
ATOM 726 O O . ARG A 1 90 ? -13.513 2.664 -8.690 1.00 48.81 90 ARG A O 1
ATOM 733 N N . PRO A 1 91 ? -13.760 3.546 -6.622 1.00 47.94 91 PRO A N 1
ATOM 734 C CA . PRO A 1 91 ? -14.603 4.630 -7.095 1.00 47.94 91 PRO A CA 1
ATOM 735 C C . PRO A 1 91 ? -13.764 5.499 -8.042 1.00 47.94 91 PRO A C 1
ATOM 737 O O . PRO A 1 91 ? -12.607 5.813 -7.755 1.00 47.94 91 PRO A O 1
ATOM 740 N N . LYS A 1 92 ? -14.329 5.736 -9.226 1.00 41.06 92 LYS A N 1
ATOM 741 C CA . LYS A 1 92 ? -13.707 6.424 -10.357 1.00 41.06 92 LYS A CA 1
ATOM 742 C C . LYS A 1 92 ? -13.737 7.934 -10.165 1.00 41.06 92 LYS A C 1
ATOM 744 O O . LYS A 1 92 ? -14.772 8.419 -9.661 1.00 41.06 92 LYS A O 1
#

Sequence (92 aa):
MTQPTPEQSAVGSTEDKQQKYQELLDSFMNDEKNKALEKYPELRPAYKAQEVYEIYFLKGARDEVGLVELKRKVAERIIGDLVYGKDSVRPK

Radius of gyration: 17.16 Å; chains: 1; bounding box: 61×18×36 Å

Secondary structure (DSSP, 8-state):
-----STTSSSHHHHHHHHHHHHHHHHHHHS-HHHHHHH-GGGHHHHHHHHHHHHHHGGG---HHHHHHHHHHHHHHHHHHHHH-TT-----